Protein AF-A0A840C4T0-F1 (afdb_monomer_lite)

Structure (mmCIF, N/CA/C/O backbone):
data_AF-A0A840C4T0-F1
#
_entry.id   AF-A0A840C4T0-F1
#
loop_
_atom_site.group_PDB
_atom_site.id
_atom_site.type_symbol
_atom_site.label_atom_id
_atom_site.label_alt_id
_atom_site.label_comp_id
_atom_site.label_asym_id
_atom_site.label_entity_id
_atom_site.label_seq_id
_atom_site.pdbx_PDB_ins_code
_atom_site.Cartn_x
_atom_site.Cartn_y
_atom_site.Cartn_z
_atom_site.occupancy
_atom_site.B_iso_or_equiv
_atom_site.auth_seq_id
_atom_site.auth_comp_id
_atom_site.auth_asym_id
_atom_site.auth_atom_id
_atom_site.pdbx_PDB_model_num
ATOM 1 N N . MET A 1 1 ? 10.329 -15.536 -4.849 1.00 50.00 1 MET A N 1
ATOM 2 C CA . MET A 1 1 ? 10.322 -14.136 -5.322 1.00 50.00 1 MET A CA 1
ATOM 3 C C . MET A 1 1 ? 11.086 -14.115 -6.631 1.00 50.00 1 MET A C 1
ATOM 5 O O . MET A 1 1 ? 12.246 -14.493 -6.610 1.00 50.00 1 MET A O 1
ATOM 9 N N . ASP A 1 2 ? 10.455 -13.743 -7.744 1.00 56.12 2 ASP A N 1
ATOM 10 C CA . ASP A 1 2 ? 11.017 -13.781 -9.112 1.00 56.12 2 ASP A CA 1
ATOM 11 C C . ASP A 1 2 ? 12.216 -12.839 -9.371 1.00 56.12 2 ASP A C 1
ATOM 13 O O . ASP A 1 2 ? 12.529 -12.533 -10.515 1.00 56.12 2 ASP A O 1
ATOM 17 N N . GLY A 1 3 ? 12.887 -12.318 -8.337 1.00 58.84 3 GLY A N 1
ATOM 18 C CA . GLY A 1 3 ? 14.054 -11.438 -8.497 1.00 58.84 3 GLY A CA 1
ATOM 19 C C . GLY A 1 3 ? 13.771 -10.087 -9.172 1.00 58.84 3 GLY A C 1
ATOM 20 O O . GLY A 1 3 ? 14.694 -9.295 -9.344 1.00 58.84 3 GLY A O 1
ATOM 21 N N . ALA A 1 4 ? 12.519 -9.795 -9.537 1.00 67.44 4 ALA A N 1
ATOM 22 C CA . ALA A 1 4 ? 12.134 -8.517 -10.117 1.00 67.44 4 ALA A CA 1
ATOM 23 C C . ALA A 1 4 ? 12.271 -7.396 -9.069 1.00 67.44 4 ALA A C 1
ATOM 25 O O . ALA A 1 4 ? 11.804 -7.563 -7.936 1.00 67.44 4 ALA A O 1
ATOM 26 N N . PRO A 1 5 ? 12.885 -6.251 -9.418 1.00 81.25 5 PRO A N 1
ATOM 27 C CA . PRO A 1 5 ? 13.040 -5.142 -8.491 1.00 81.25 5 PRO A CA 1
ATOM 28 C C . PRO A 1 5 ? 11.662 -4.647 -8.045 1.00 81.25 5 PRO A C 1
ATOM 30 O O . PRO A 1 5 ? 10.773 -4.381 -8.858 1.00 81.25 5 PRO A O 1
ATOM 33 N N . GLY A 1 6 ? 11.488 -4.514 -6.736 1.00 85.25 6 GLY A N 1
ATOM 34 C CA . GLY A 1 6 ? 10.236 -4.103 -6.124 1.00 85.25 6 GLY A CA 1
ATOM 35 C C . GLY A 1 6 ? 10.462 -3.544 -4.731 1.00 85.25 6 GLY A C 1
ATOM 36 O O . GLY A 1 6 ? 11.546 -3.660 -4.161 1.00 85.25 6 GLY A O 1
ATOM 37 N N . PHE A 1 7 ? 9.425 -2.916 -4.198 1.00 86.81 7 PHE A N 1
ATOM 38 C CA . PHE A 1 7 ? 9.425 -2.360 -2.854 1.00 86.81 7 PHE A CA 1
ATOM 39 C C . PHE A 1 7 ? 8.466 -3.149 -1.983 1.00 86.81 7 PHE A C 1
ATOM 41 O O . PHE A 1 7 ? 7.382 -3.530 -2.427 1.00 86.81 7 PHE A O 1
ATOM 48 N N . GLU A 1 8 ? 8.862 -3.357 -0.736 1.00 89.38 8 GLU A N 1
ATOM 49 C CA . GLU A 1 8 ? 8.022 -3.996 0.263 1.00 89.38 8 GLU A CA 1
ATOM 50 C C . GLU A 1 8 ? 7.429 -2.944 1.194 1.00 89.38 8 GLU A C 1
ATOM 52 O O . GLU A 1 8 ? 8.131 -2.061 1.690 1.00 89.38 8 GLU A O 1
ATOM 57 N N . VAL A 1 9 ? 6.123 -3.028 1.429 1.00 87.69 9 VAL A N 1
ATOM 58 C CA . VAL A 1 9 ? 5.402 -2.112 2.310 1.00 87.69 9 VAL A CA 1
ATOM 59 C C . VAL A 1 9 ? 4.525 -2.914 3.251 1.00 87.69 9 VAL A C 1
ATOM 61 O O . VAL A 1 9 ? 3.671 -3.688 2.828 1.00 87.69 9 VAL A O 1
ATOM 64 N N . ALA A 1 10 ? 4.716 -2.709 4.548 1.00 88.12 10 ALA A N 1
ATOM 65 C CA . ALA A 1 10 ? 3.833 -3.271 5.553 1.00 88.12 10 ALA A CA 1
ATOM 66 C C . ALA A 1 10 ? 2.689 -2.302 5.834 1.00 88.12 10 ALA A C 1
ATOM 68 O O . ALA A 1 10 ? 2.927 -1.136 6.151 1.00 88.12 10 ALA A O 1
ATOM 69 N N . LEU A 1 11 ? 1.459 -2.796 5.734 1.00 86.31 11 LEU A N 1
ATOM 70 C CA . LEU A 1 11 ? 0.259 -2.019 6.009 1.00 86.31 11 LEU A CA 1
ATOM 71 C C . LEU A 1 11 ? -0.559 -2.675 7.129 1.00 86.31 11 LEU A C 1
ATOM 73 O O . LEU A 1 11 ? -0.662 -3.907 7.175 1.00 86.31 11 LEU A O 1
ATOM 77 N N . PRO A 1 12 ? -1.157 -1.868 8.024 1.00 83.62 12 PRO A N 1
ATOM 78 C CA . PRO A 1 12 ? -2.077 -2.376 9.034 1.00 83.62 12 PRO A CA 1
ATOM 79 C C . PRO A 1 12 ? -3.324 -3.006 8.385 1.00 83.62 12 PRO A C 1
ATOM 81 O O . PRO A 1 12 ? -3.606 -2.724 7.213 1.00 83.62 12 PRO A O 1
ATOM 84 N N . PRO A 1 13 ? -4.113 -3.801 9.136 1.00 81.12 13 PRO A N 1
ATOM 85 C CA . PRO A 1 13 ? -5.406 -4.340 8.697 1.00 81.12 13 PRO A CA 1
ATOM 86 C C . PRO A 1 13 ? -6.485 -3.243 8.571 1.00 81.12 13 PRO A C 1
ATOM 88 O O . PRO A 1 13 ? -7.555 -3.318 9.167 1.00 81.12 13 PRO A O 1
ATOM 91 N N . ASP A 1 14 ? -6.224 -2.180 7.808 1.00 86.12 14 ASP A N 1
ATOM 92 C CA . ASP A 1 14 ? -7.205 -1.147 7.481 1.00 86.12 14 ASP A CA 1
ATOM 93 C C . ASP A 1 14 ? -7.710 -1.340 6.051 1.00 86.12 14 ASP A C 1
ATOM 95 O O . ASP A 1 14 ? -6.937 -1.311 5.090 1.00 86.12 14 ASP A O 1
ATOM 99 N N . SER A 1 15 ? -9.025 -1.501 5.899 1.00 86.81 15 SER A N 1
ATOM 100 C CA . SER A 1 15 ? -9.653 -1.754 4.600 1.00 86.81 15 SER A CA 1
ATOM 101 C C . SER A 1 15 ? -9.384 -0.645 3.579 1.00 86.81 15 SER A C 1
ATOM 103 O O . SER A 1 15 ? -9.344 -0.927 2.385 1.00 86.81 15 SER A O 1
ATOM 105 N N . ARG A 1 16 ? -9.169 0.611 4.005 1.00 89.81 16 ARG A N 1
ATOM 106 C CA . ARG A 1 16 ? -8.848 1.712 3.080 1.00 89.81 16 ARG A CA 1
ATOM 107 C C . ARG A 1 16 ? -7.413 1.601 2.582 1.00 89.81 16 ARG A C 1
ATOM 109 O O . ARG A 1 16 ? -7.181 1.765 1.389 1.00 89.81 16 ARG A O 1
ATOM 116 N N . CYS A 1 17 ? -6.472 1.268 3.469 1.00 88.75 17 CYS A N 1
ATOM 117 C CA . CYS A 1 17 ? -5.084 1.004 3.088 1.00 88.75 17 CYS A CA 1
ATOM 118 C C . CYS A 1 17 ? -4.987 -0.176 2.115 1.00 88.75 17 CYS A C 1
ATOM 120 O O . CYS A 1 17 ? -4.315 -0.065 1.093 1.00 88.75 17 CYS A O 1
ATOM 122 N N . VAL A 1 18 ? -5.703 -1.268 2.403 1.00 88.94 18 VAL A N 1
ATOM 123 C CA . VAL A 1 18 ? -5.749 -2.463 1.546 1.00 88.94 18 VAL A CA 1
ATOM 124 C C . VAL A 1 18 ? -6.315 -2.126 0.165 1.00 88.94 18 VAL A C 1
ATOM 126 O O . VAL A 1 18 ? -5.662 -2.396 -0.835 1.00 88.94 18 VAL A O 1
ATOM 129 N N . ARG A 1 19 ? -7.465 -1.445 0.086 1.00 90.62 19 ARG A N 1
ATOM 130 C CA . ARG A 1 19 ? -8.064 -1.069 -1.208 1.00 90.62 19 ARG A CA 1
ATOM 131 C C . ARG A 1 19 ? -7.172 -0.141 -2.037 1.00 90.62 19 ARG A C 1
ATOM 133 O O . ARG A 1 19 ? -7.170 -0.237 -3.259 1.00 90.62 19 ARG A O 1
ATOM 140 N N . LEU A 1 20 ? -6.423 0.755 -1.391 1.00 91.06 20 LEU A N 1
ATOM 141 C CA . LEU A 1 20 ? -5.501 1.657 -2.084 1.00 91.06 20 LEU A CA 1
ATOM 142 C C . LEU A 1 20 ? -4.343 0.900 -2.730 1.00 91.06 20 LEU A C 1
ATOM 144 O O . LEU A 1 20 ? -4.039 1.143 -3.893 1.00 91.06 20 LEU A O 1
ATOM 148 N N . ILE A 1 21 ? -3.709 -0.023 -2.010 1.00 89.81 21 ILE A N 1
ATOM 149 C CA . ILE A 1 21 ? -2.577 -0.773 -2.563 1.00 89.81 21 ILE A CA 1
ATOM 150 C C . ILE A 1 21 ? -3.022 -1.862 -3.552 1.00 89.81 21 ILE A C 1
ATOM 152 O O . ILE A 1 21 ? -2.308 -2.117 -4.513 1.00 89.81 21 ILE A O 1
ATOM 156 N N . GLU A 1 22 ? -4.231 -2.419 -3.401 1.00 90.81 22 GLU A N 1
ATOM 157 C CA . GLU A 1 22 ? -4.841 -3.327 -4.392 1.00 90.81 22 GLU A CA 1
ATOM 158 C C . GLU A 1 22 ? -5.134 -2.634 -5.729 1.00 90.81 22 GLU A C 1
ATOM 160 O O . GLU A 1 22 ? -5.211 -3.303 -6.756 1.00 90.81 22 GLU A O 1
ATOM 165 N N . SER A 1 23 ? -5.252 -1.300 -5.745 1.00 90.50 23 SER A N 1
ATOM 166 C CA . SER A 1 23 ? -5.392 -0.542 -6.995 1.00 90.50 23 SER A CA 1
ATOM 167 C C . SER A 1 23 ? -4.098 -0.475 -7.817 1.00 90.50 23 SER A C 1
ATOM 169 O O . SER A 1 23 ? -4.150 -0.165 -9.005 1.00 90.50 23 SER A O 1
ATOM 171 N N . VAL A 1 24 ? -2.945 -0.787 -7.212 1.00 89.69 24 VAL A N 1
ATOM 172 C CA . VAL A 1 24 ? -1.653 -0.797 -7.903 1.00 89.69 24 VAL A CA 1
ATOM 173 C C . VAL A 1 24 ? -1.477 -2.137 -8.608 1.00 89.69 24 VAL A C 1
ATOM 175 O O . VAL A 1 24 ? -1.382 -3.192 -7.976 1.00 89.69 24 VAL A O 1
ATOM 178 N N . GLN A 1 25 ? -1.409 -2.105 -9.939 1.00 89.19 25 GLN A N 1
ATOM 179 C CA . GLN A 1 25 ? -1.304 -3.320 -10.743 1.00 89.19 25 GLN A CA 1
ATOM 180 C C . GLN A 1 25 ? -0.058 -4.136 -10.361 1.00 89.19 25 GLN A C 1
ATOM 182 O O . GLN A 1 25 ? 1.052 -3.618 -10.299 1.00 89.19 25 GLN A O 1
ATOM 187 N N . GLY A 1 26 ? -0.231 -5.436 -10.119 1.00 86.88 26 GLY A N 1
ATOM 188 C CA . GLY A 1 26 ? 0.877 -6.323 -9.754 1.00 86.88 26 GLY A CA 1
ATOM 189 C C . GLY A 1 26 ? 1.293 -6.260 -8.282 1.00 86.88 26 GLY A C 1
ATOM 190 O O . GLY A 1 26 ? 2.232 -6.962 -7.907 1.00 86.88 26 GLY A O 1
ATOM 191 N N . ALA A 1 27 ? 0.598 -5.486 -7.440 1.00 89.94 27 ALA A N 1
ATOM 192 C CA . ALA A 1 27 ? 0.782 -5.558 -5.998 1.00 89.94 27 ALA A CA 1
ATOM 193 C C . ALA A 1 27 ? 0.381 -6.947 -5.471 1.00 89.94 27 ALA A C 1
ATOM 195 O O . ALA A 1 27 ? -0.696 -7.462 -5.778 1.00 89.94 27 ALA A O 1
ATOM 196 N N . ARG A 1 28 ? 1.249 -7.570 -4.671 1.00 89.44 28 ARG A N 1
ATOM 197 C CA . ARG A 1 28 ? 1.007 -8.890 -4.064 1.00 89.44 28 ARG A CA 1
ATOM 198 C C . ARG A 1 28 ? 1.081 -8.787 -2.551 1.00 89.44 28 ARG A C 1
ATOM 200 O O . ARG A 1 28 ? 2.034 -8.200 -2.048 1.00 89.44 28 ARG A O 1
ATOM 207 N N . LYS A 1 29 ? 0.122 -9.387 -1.838 1.00 89.88 29 LYS A N 1
ATOM 208 C CA . LYS A 1 29 ? 0.108 -9.430 -0.367 1.00 89.88 29 LYS A CA 1
ATOM 209 C C . LYS A 1 29 ? 0.452 -10.804 0.186 1.00 89.88 29 LYS A C 1
ATOM 211 O O . LYS A 1 29 ? 0.062 -11.817 -0.388 1.00 89.88 29 LYS A O 1
ATOM 216 N N 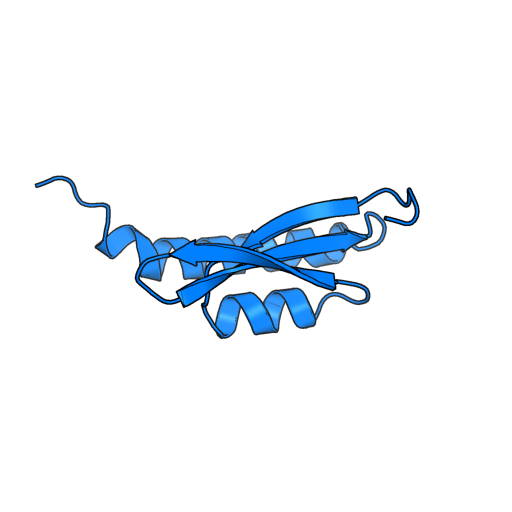. TRP A 1 30 ? 1.103 -10.826 1.340 1.00 87.31 30 TRP A N 1
ATOM 217 C CA . TRP A 1 30 ? 1.255 -12.012 2.181 1.00 87.31 30 TRP A CA 1
ATOM 218 C C . TRP A 1 30 ? 1.176 -11.620 3.660 1.00 87.31 30 TRP A C 1
ATOM 220 O O . TRP A 1 30 ? 1.416 -10.456 4.009 1.00 87.31 30 TRP A O 1
ATOM 230 N N . PRO A 1 31 ? 0.784 -12.548 4.548 1.00 84.12 31 PRO A N 1
ATOM 231 C CA . PRO A 1 31 ? 0.729 -12.248 5.971 1.00 84.12 31 PRO A CA 1
ATOM 232 C C . PRO A 1 31 ? 2.143 -11.955 6.490 1.00 84.12 31 PRO A C 1
ATOM 234 O O . PRO A 1 31 ? 3.062 -12.744 6.277 1.00 84.12 31 PRO A O 1
ATOM 237 N N . ARG A 1 32 ? 2.321 -10.813 7.167 1.00 83.88 32 ARG A N 1
ATOM 238 C CA . ARG A 1 32 ? 3.575 -10.470 7.861 1.00 83.88 32 ARG A CA 1
ATOM 239 C C . ARG A 1 32 ? 3.554 -10.930 9.314 1.00 83.88 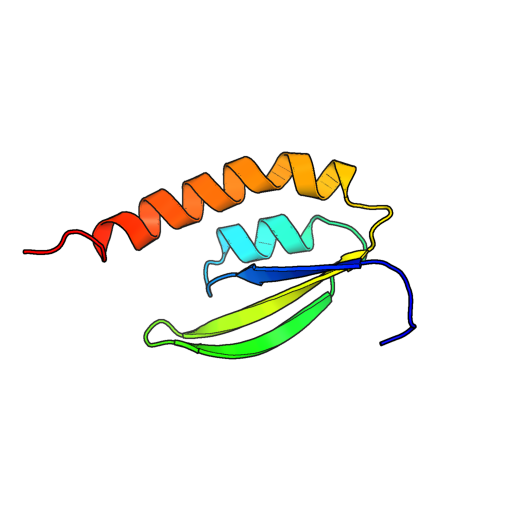32 ARG A C 1
ATOM 241 O O . ARG A 1 32 ? 4.578 -11.340 9.846 1.00 83.88 32 ARG A O 1
ATOM 248 N N . GLY A 1 33 ? 2.401 -10.799 9.962 1.00 79.56 33 GLY A N 1
ATOM 249 C CA . GLY A 1 33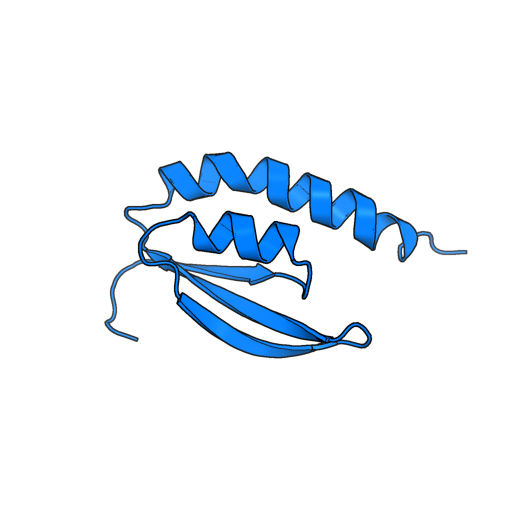 ? 2.225 -11.091 11.379 1.00 79.56 33 GLY A CA 1
ATOM 250 C C . GLY A 1 33 ? 0.868 -10.625 11.890 1.00 79.56 33 GLY A C 1
ATOM 251 O O . GLY A 1 33 ? 0.092 -10.009 11.158 1.00 79.56 33 GLY A O 1
ATOM 252 N N . LEU A 1 34 ? 0.588 -10.924 13.153 1.00 76.12 34 LEU A N 1
ATOM 253 C CA . LEU A 1 34 ? -0.647 -10.552 13.833 1.00 76.12 34 LEU A CA 1
ATOM 254 C C . LEU A 1 34 ? 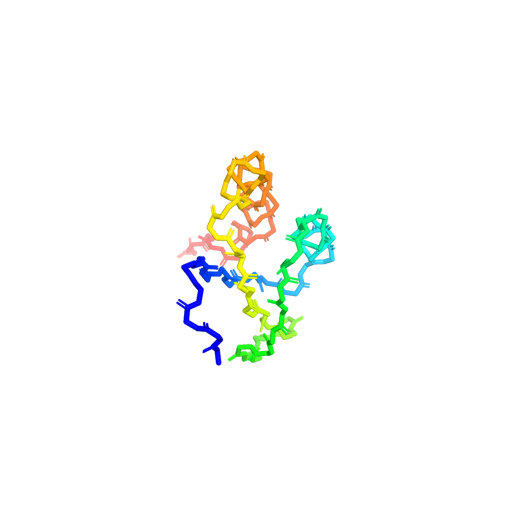-0.365 -9.400 14.808 1.00 76.12 34 LEU A C 1
ATOM 256 O O . LEU A 1 34 ? 0.548 -9.487 15.624 1.00 76.12 34 LEU A O 1
ATOM 260 N N . VAL A 1 35 ? -1.145 -8.326 14.723 1.00 71.75 35 VAL A N 1
ATOM 261 C CA . VAL A 1 35 ? -1.237 -7.270 15.742 1.00 71.75 35 VAL A CA 1
ATOM 262 C C . VAL A 1 35 ? -2.566 -7.399 16.485 1.00 71.75 35 VAL A C 1
ATOM 264 O O . VAL A 1 35 ? -3.459 -8.120 16.043 1.00 71.75 35 VAL A O 1
ATOM 267 N N . ARG A 1 36 ? -2.724 -6.689 17.610 1.00 69.25 36 ARG A N 1
ATOM 268 C CA . ARG A 1 36 ? -3.957 -6.709 18.426 1.00 69.25 36 ARG A CA 1
ATOM 269 C C . ARG A 1 36 ? -5.240 -6.477 17.617 1.00 69.25 36 ARG A C 1
ATOM 271 O O . ARG A 1 36 ? -6.257 -7.083 17.921 1.00 69.25 36 ARG A O 1
ATOM 278 N N . GLU A 1 37 ? -5.178 -5.637 16.587 1.00 70.25 37 GLU A N 1
ATOM 279 C CA . GLU A 1 37 ? -6.312 -5.306 15.713 1.00 70.25 37 GLU A CA 1
ATOM 280 C C . GLU A 1 37 ? -6.475 -6.238 14.490 1.00 70.25 37 GLU A C 1
ATOM 282 O O . GLU A 1 37 ? -7.390 -6.037 13.693 1.00 70.25 37 GLU A O 1
ATOM 287 N N . GLY A 1 38 ? -5.609 -7.241 14.292 1.00 73.62 38 GLY A N 1
ATOM 288 C CA . GLY A 1 38 ? -5.700 -8.191 13.174 1.00 73.62 38 GLY A CA 1
ATOM 289 C C . GLY A 1 38 ? -4.380 -8.438 12.439 1.00 73.62 38 GLY A C 1
ATOM 290 O O . GLY A 1 38 ? -3.298 -8.209 12.965 1.00 73.62 38 GLY A O 1
ATOM 291 N N . HIS A 1 39 ? -4.444 -8.940 11.204 1.00 78.38 39 HIS A N 1
ATOM 292 C CA . HIS A 1 39 ? -3.246 -9.290 10.431 1.00 78.38 39 HIS A CA 1
ATOM 293 C C . HIS A 1 39 ? -2.597 -8.065 9.775 1.00 78.38 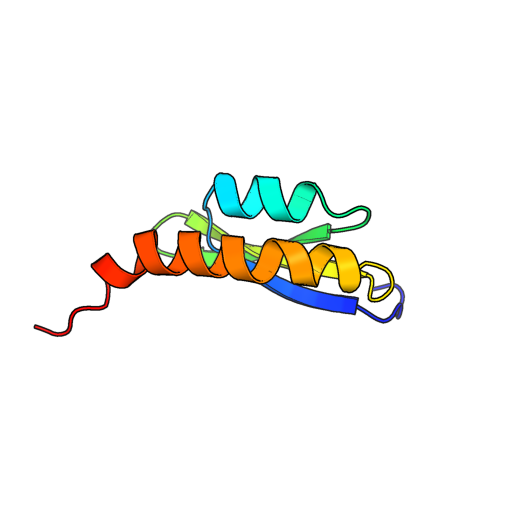39 HIS A C 1
ATOM 295 O O . HIS A 1 39 ? -3.224 -7.366 8.982 1.00 78.38 39 HIS A O 1
ATOM 301 N N . VAL A 1 40 ? -1.309 -7.847 10.039 1.00 84.62 40 VAL A N 1
ATOM 302 C CA . VAL A 1 40 ? -0.479 -6.941 9.238 1.00 84.62 40 VAL A CA 1
ATOM 303 C C . VAL A 1 40 ? -0.128 -7.648 7.939 1.00 84.62 40 VAL A C 1
ATOM 305 O O . VAL A 1 40 ? 0.421 -8.755 7.937 1.00 84.62 40 VAL A O 1
ATOM 308 N N . TRP A 1 41 ? -0.414 -6.981 6.829 1.00 87.62 41 TRP A N 1
ATOM 309 C CA . TRP A 1 41 ? -0.109 -7.483 5.497 1.00 87.62 41 TRP A CA 1
ATOM 310 C C . TRP A 1 41 ? 1.192 -6.861 5.010 1.00 87.62 41 TRP A C 1
ATOM 312 O O . TRP A 1 41 ? 1.367 -5.642 5.070 1.00 87.62 41 TRP A O 1
ATOM 322 N N . MET A 1 42 ? 2.104 -7.698 4.525 1.00 91.00 42 MET A N 1
ATOM 323 C CA . MET A 1 42 ? 3.227 -7.236 3.724 1.00 91.00 42 MET A CA 1
ATOM 324 C C . MET A 1 42 ? 2.798 -7.203 2.264 1.00 91.00 42 MET A C 1
ATOM 326 O O . MET A 1 42 ? 2.145 -8.134 1.793 1.00 91.00 42 MET A O 1
ATOM 330 N N . TRP A 1 43 ? 3.178 -6.144 1.564 1.00 90.81 43 TRP A N 1
ATOM 331 C CA . TRP A 1 43 ? 2.882 -5.940 0.157 1.00 90.81 43 TRP A CA 1
ATOM 332 C C . TRP A 1 43 ? 4.166 -5.790 -0.640 1.00 90.81 43 TRP A C 1
ATOM 334 O O . TRP A 1 43 ? 4.974 -4.930 -0.311 1.00 90.81 43 TRP A O 1
ATOM 344 N N . SER A 1 44 ? 4.327 -6.566 -1.709 1.00 90.81 44 SER A N 1
ATOM 345 C CA . SER A 1 44 ? 5.320 -6.296 -2.751 1.00 90.81 44 SER A CA 1
ATOM 346 C C . SER A 1 44 ? 4.672 -5.465 -3.843 1.00 90.81 44 SER A C 1
ATOM 348 O O . SER A 1 44 ? 3.614 -5.840 -4.353 1.00 90.81 44 SER A O 1
ATOM 350 N N . VAL A 1 45 ? 5.319 -4.365 -4.216 1.00 90.75 45 VAL A N 1
ATOM 351 C CA . VAL A 1 45 ? 4.941 -3.526 -5.352 1.00 90.75 45 VAL A CA 1
ATOM 352 C C . VAL A 1 45 ? 6.082 -3.542 -6.373 1.00 90.75 45 VAL A C 1
ATOM 354 O O . VAL A 1 45 ? 7.210 -3.192 -6.011 1.00 90.75 45 VAL A O 1
ATOM 357 N N . PRO A 1 46 ? 5.823 -3.905 -7.643 1.00 91.50 46 PRO A N 1
ATOM 358 C CA . PRO A 1 46 ? 6.829 -3.853 -8.701 1.00 91.50 46 PRO A CA 1
ATOM 359 C C . PRO A 1 46 ? 7.426 -2.448 -8.858 1.00 91.50 46 PRO A C 1
ATOM 361 O O . PRO A 1 46 ? 6.697 -1.453 -8.827 1.00 91.50 46 PRO A O 1
ATOM 364 N N . ALA A 1 47 ? 8.741 -2.339 -9.071 1.00 89.69 47 ALA A N 1
ATOM 365 C CA . ALA A 1 47 ? 9.414 -1.041 -9.179 1.00 89.69 47 ALA A CA 1
ATOM 366 C C . ALA A 1 47 ? 8.896 -0.189 -10.352 1.00 89.69 47 ALA A C 1
ATOM 368 O O . ALA A 1 47 ? 8.842 1.037 -10.247 1.00 89.69 47 ALA A O 1
ATOM 369 N N . GLU A 1 48 ? 8.431 -0.822 -11.434 1.00 90.44 48 GLU A N 1
ATOM 370 C CA . GLU A 1 48 ? 7.764 -0.155 -12.565 1.00 90.44 48 GLU A CA 1
ATOM 371 C C . GLU A 1 48 ? 6.527 0.662 -12.131 1.00 90.44 48 GLU A C 1
ATOM 373 O O . GLU A 1 48 ? 6.216 1.695 -12.725 1.00 90.44 48 GLU A O 1
ATOM 378 N N . ARG A 1 49 ? 5.863 0.259 -11.037 1.00 90.88 49 ARG A N 1
ATOM 379 C CA . ARG A 1 49 ? 4.672 0.918 -10.480 1.00 90.88 49 ARG A CA 1
ATOM 380 C C . ARG A 1 49 ? 4.983 1.927 -9.388 1.00 90.88 49 ARG A C 1
ATOM 382 O O . ARG A 1 49 ? 4.073 2.487 -8.778 1.00 90.88 49 ARG A O 1
ATOM 389 N N . TRP A 1 50 ? 6.256 2.255 -9.174 1.00 87.06 50 TRP A N 1
ATOM 390 C CA . TRP A 1 50 ? 6.661 3.227 -8.161 1.00 87.06 50 TRP A CA 1
ATOM 391 C C . TRP A 1 50 ? 6.003 4.604 -8.333 1.00 87.06 50 TRP A C 1
ATOM 393 O O . TRP A 1 50 ? 5.683 5.268 -7.347 1.00 87.06 50 TRP A O 1
ATOM 403 N N . ARG A 1 51 ? 5.745 5.044 -9.574 1.00 89.62 51 ARG A N 1
ATOM 404 C CA . ARG A 1 51 ? 5.039 6.314 -9.830 1.00 89.62 51 ARG A CA 1
ATOM 405 C C . ARG A 1 51 ? 3.598 6.298 -9.323 1.00 89.62 51 ARG A C 1
ATOM 407 O O . ARG A 1 51 ? 3.142 7.311 -8.801 1.00 89.62 51 ARG A O 1
ATOM 414 N N . GLU A 1 52 ? 2.894 5.181 -9.472 1.00 90.88 52 GLU A N 1
ATOM 415 C CA . GLU A 1 52 ? 1.540 4.997 -8.936 1.00 90.88 52 GLU A CA 1
ATOM 416 C C . GLU A 1 52 ? 1.594 4.925 -7.408 1.00 90.88 52 GLU A C 1
ATOM 418 O O . GLU A 1 52 ? 0.871 5.652 -6.725 1.00 90.88 52 GLU A O 1
ATOM 423 N N . MET A 1 53 ? 2.557 4.165 -6.877 1.00 89.50 53 MET A N 1
ATOM 424 C CA . MET A 1 53 ? 2.791 4.049 -5.440 1.00 89.50 53 MET A CA 1
ATOM 425 C C . MET A 1 53 ? 3.041 5.416 -4.785 1.00 89.50 53 MET A C 1
ATOM 427 O O . MET A 1 53 ? 2.417 5.756 -3.781 1.00 89.50 53 MET A O 1
ATOM 431 N N . ARG A 1 54 ? 3.883 6.265 -5.389 1.00 90.38 54 ARG A N 1
ATOM 432 C CA . ARG A 1 54 ? 4.161 7.625 -4.894 1.00 90.38 54 ARG A CA 1
ATOM 433 C C . ARG A 1 54 ? 2.918 8.501 -4.764 1.00 90.38 54 ARG A C 1
ATOM 435 O O . ARG A 1 54 ? 2.893 9.349 -3.877 1.00 90.38 54 ARG A O 1
ATOM 442 N N . LYS A 1 55 ? 1.900 8.308 -5.608 1.00 91.31 55 LYS A N 1
ATOM 443 C CA . LYS A 1 55 ? 0.642 9.066 -5.522 1.00 91.31 55 LYS A CA 1
ATOM 444 C C . LYS A 1 55 ? -0.202 8.632 -4.325 1.00 91.31 55 LYS A C 1
ATOM 446 O O . LYS A 1 55 ? -0.848 9.475 -3.711 1.00 91.31 55 LYS A O 1
ATOM 451 N N . ILE A 1 56 ? -0.176 7.345 -3.972 1.00 91.00 56 ILE A N 1
ATOM 452 C CA . ILE A 1 56 ? -0.983 6.807 -2.867 1.00 91.00 56 ILE A CA 1
ATOM 453 C C . ILE A 1 56 ? -0.284 6.880 -1.504 1.00 91.00 56 ILE A C 1
ATOM 455 O O . ILE A 1 56 ? -0.966 6.950 -0.486 1.00 91.00 56 ILE A O 1
ATOM 459 N N . LEU A 1 57 ? 1.053 6.931 -1.457 1.00 89.00 57 LEU A N 1
ATOM 460 C CA . LEU A 1 57 ? 1.835 7.083 -0.220 1.00 89.00 57 LEU A CA 1
ATOM 461 C C . LEU A 1 57 ? 1.353 8.209 0.721 1.00 89.00 57 LEU A C 1
ATOM 463 O O . LEU A 1 57 ? 1.192 7.931 1.912 1.00 89.00 57 LEU A O 1
ATOM 467 N N . PRO A 1 58 ? 1.095 9.453 0.264 1.00 90.75 58 PRO A N 1
ATOM 468 C CA . PRO A 1 58 ? 0.588 10.500 1.155 1.00 90.75 58 PRO A CA 1
ATOM 469 C C . PRO A 1 58 ? -0.805 10.177 1.717 1.00 90.75 58 PRO A C 1
ATOM 471 O O . PRO A 1 58 ? -1.083 10.492 2.873 1.00 90.75 58 PRO A O 1
ATOM 474 N N . ILE A 1 59 ? -1.657 9.497 0.943 1.00 90.69 59 ILE A N 1
ATOM 475 C CA . ILE A 1 59 ? -3.002 9.085 1.371 1.00 90.69 59 ILE A CA 1
ATOM 476 C C . ILE A 1 59 ? -2.899 7.975 2.425 1.00 90.69 59 ILE A C 1
ATOM 478 O O . ILE A 1 59 ? -3.535 8.061 3.475 1.00 90.69 59 ILE A O 1
ATOM 482 N N . LEU A 1 60 ? -2.047 6.971 2.183 1.00 88.56 60 LEU A N 1
ATOM 483 C CA . LEU A 1 60 ? -1.745 5.907 3.144 1.00 88.56 60 LEU A CA 1
ATOM 484 C C . LEU A 1 60 ? -1.223 6.489 4.459 1.00 88.56 60 LEU A C 1
ATOM 486 O O . LEU A 1 60 ? -1.723 6.138 5.526 1.00 88.56 60 LEU A O 1
ATOM 490 N N . LYS A 1 61 ? -0.271 7.429 4.384 1.00 87.50 61 LYS A N 1
ATOM 491 C CA . LYS A 1 61 ? 0.244 8.135 5.560 1.00 87.50 61 LYS A CA 1
ATOM 492 C C . LYS A 1 61 ? -0.880 8.852 6.307 1.00 87.50 61 LYS A C 1
ATOM 494 O O . LYS A 1 61 ? -0.969 8.697 7.515 1.00 87.50 61 LYS A O 1
ATOM 499 N N . GLY A 1 62 ? -1.763 9.571 5.611 1.00 88.06 62 GLY A N 1
ATOM 500 C CA . GLY A 1 62 ? -2.908 10.245 6.230 1.00 88.06 62 GLY A CA 1
ATOM 501 C C . GLY A 1 62 ? -3.842 9.284 6.971 1.00 88.06 62 GLY A C 1
ATOM 502 O O . GLY A 1 62 ? -4.200 9.541 8.117 1.00 88.06 62 GLY A O 1
ATOM 503 N N . ILE 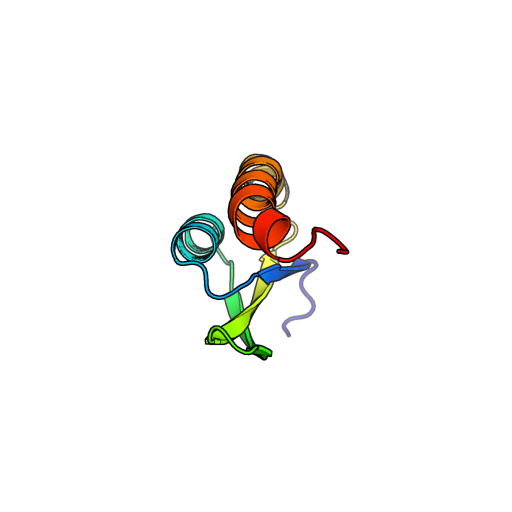A 1 63 ? -4.183 8.144 6.362 1.00 86.62 63 ILE A N 1
ATOM 504 C CA . ILE A 1 63 ? -5.027 7.115 6.992 1.00 86.62 63 ILE A CA 1
ATOM 505 C C . ILE A 1 63 ? -4.355 6.551 8.247 1.00 86.62 63 ILE A C 1
ATOM 507 O O . ILE A 1 63 ? -4.991 6.465 9.299 1.00 86.62 63 ILE A O 1
ATOM 511 N N . ILE A 1 64 ? -3.073 6.186 8.139 1.00 83.38 64 ILE A N 1
ATOM 512 C CA . ILE A 1 64 ? -2.302 5.612 9.245 1.00 83.38 64 ILE A CA 1
ATOM 513 C C . ILE A 1 64 ? -2.158 6.640 10.366 1.00 83.38 64 ILE A C 1
ATOM 515 O O . ILE A 1 64 ? -2.451 6.321 11.509 1.00 83.38 64 ILE A O 1
ATOM 519 N N . THR A 1 65 ? -1.783 7.883 10.063 1.00 83.31 65 THR A N 1
ATOM 520 C CA . THR A 1 65 ? -1.663 8.942 11.069 1.00 83.31 65 THR A CA 1
ATOM 521 C C . THR A 1 65 ? -3.000 9.206 11.755 1.00 83.31 65 THR A C 1
ATOM 523 O O . THR A 1 65 ? -3.039 9.224 12.972 1.00 83.31 65 THR A O 1
ATOM 526 N N . VAL A 1 66 ? -4.119 9.334 11.038 1.00 78.25 66 VAL A N 1
ATOM 527 C CA . VAL A 1 66 ? -5.425 9.588 11.682 1.00 78.25 66 VAL A CA 1
ATOM 528 C C . VAL A 1 66 ? -5.854 8.438 12.598 1.00 78.25 66 VAL A C 1
ATOM 530 O O . VAL A 1 66 ? -6.432 8.680 13.658 1.00 78.25 66 VAL A O 1
ATOM 533 N N . LYS A 1 67 ? -5.590 7.191 12.197 1.00 72.31 67 LYS A N 1
ATOM 534 C CA . LYS A 1 67 ? -6.001 6.007 12.958 1.00 72.31 67 LYS A CA 1
ATOM 535 C C . LYS A 1 67 ? -5.072 5.726 14.143 1.00 72.31 67 LYS A C 1
ATOM 537 O O . LYS A 1 67 ? -5.556 5.547 15.253 1.00 72.31 67 LYS A O 1
ATOM 542 N N . TYR A 1 68 ? -3.761 5.760 13.917 1.00 66.38 68 TYR A N 1
ATOM 543 C CA . TYR A 1 68 ? -2.739 5.356 14.886 1.00 66.38 68 TYR A CA 1
ATOM 544 C C . TYR A 1 68 ? -2.149 6.516 15.700 1.00 66.38 68 TYR A C 1
ATOM 546 O O . TYR A 1 68 ? -1.565 6.271 16.749 1.00 66.38 68 TYR A O 1
ATOM 554 N N . ALA A 1 69 ? -2.340 7.787 15.315 1.00 59.94 69 ALA A N 1
ATOM 555 C CA . ALA A 1 69 ? -1.987 8.909 16.199 1.00 59.94 69 ALA A CA 1
ATOM 556 C C . ALA A 1 69 ? -2.852 8.945 17.469 1.00 59.94 69 ALA A C 1
ATOM 558 O O . ALA A 1 69 ? -2.442 9.537 18.461 1.00 59.94 69 ALA A O 1
ATOM 559 N N . LYS A 1 70 ? -4.019 8.283 17.471 1.00 52.31 70 LYS A N 1
ATOM 560 C CA . LYS A 1 70 ? -4.840 8.119 18.680 1.00 52.31 70 LYS A CA 1
ATOM 561 C C . LYS A 1 70 ? -4.277 7.101 19.679 1.00 52.31 70 LYS A C 1
ATOM 563 O O . LYS A 1 70 ? -4.683 7.139 20.832 1.00 52.31 70 LYS A O 1
ATOM 568 N N . GLU A 1 71 ? -3.345 6.240 19.272 1.00 52.22 71 GLU A N 1
ATOM 569 C CA . GLU A 1 71 ? -2.696 5.260 20.161 1.00 52.22 71 GLU A CA 1
ATOM 570 C C . GLU A 1 71 ? -1.304 5.709 20.642 1.00 52.22 71 GLU A C 1
ATOM 572 O O . GLU A 1 71 ? -0.688 5.038 21.463 1.00 52.22 71 GLU A O 1
ATOM 577 N N . GLY A 1 72 ? -0.804 6.846 20.143 1.00 43.44 72 GLY A N 1
ATOM 578 C CA . GLY A 1 72 ? 0.559 7.331 20.374 1.00 43.44 72 GLY A CA 1
ATOM 579 C C . GLY A 1 72 ? 0.671 8.635 21.164 1.00 43.44 72 GLY A C 1
ATOM 580 O O . GLY A 1 72 ? 1.703 9.291 21.057 1.00 43.44 72 GLY A O 1
ATOM 581 N N . ALA A 1 73 ? -0.353 9.043 21.919 1.00 35.59 73 ALA A N 1
ATOM 582 C CA . ALA A 1 73 ? -0.161 10.059 22.951 1.00 35.59 73 ALA A CA 1
ATOM 583 C C . ALA A 1 73 ? 0.452 9.368 24.184 1.00 35.59 73 ALA A C 1
ATOM 585 O O . ALA A 1 73 ? -0.264 8.605 24.838 1.00 35.59 73 ALA A O 1
ATOM 586 N N . PRO A 1 74 ? 1.749 9.557 24.500 1.00 38.56 74 PRO A N 1
ATOM 587 C CA . PRO A 1 74 ? 2.233 9.207 25.827 1.00 38.56 74 PRO A CA 1
ATOM 588 C C . PRO A 1 74 ? 1.452 10.050 26.843 1.00 38.56 74 PRO A C 1
ATOM 590 O O . PRO A 1 74 ? 1.360 11.271 26.693 1.00 38.56 74 PRO A O 1
ATOM 593 N N . ALA A 1 75 ? 0.835 9.371 27.810 1.00 40.62 75 ALA A N 1
ATOM 594 C CA . ALA A 1 75 ? 0.352 9.988 29.040 1.00 40.62 75 ALA A CA 1
ATOM 595 C C . ALA A 1 75 ? 1.533 10.478 29.888 1.00 40.62 75 ALA A C 1
ATOM 597 O O . ALA A 1 75 ? 2.620 9.858 29.786 1.00 40.62 75 ALA A O 1
#

Organism: NCBI:txid1348468

Secondary structure (DSSP, 8-state):
-----EEEEEE-S-HHHHHHHHTSTT-EEEEEEEETTEEEEEEEEEGGGHHHHHHHHHHHHHHHHHHHTTS----

Sequence (75 aa):
MDGAPGFEVALPPDSRCVRLIESVQGARKWPRGLVREGHVWMWSVPAERWREMRKILPILKGIITVKYAKEGAPA

Radius of gyration: 13.24 Å; chains: 1; bounding box: 24×25×42 Å

pLDDT: mean 80.8, std 14.26, range [35.59, 91.5]

Foldseek 3Di:
DPPADWDKDKADPDPVLVVLQVVQPPKDWDFPDADPVGTTIIITHGPVSVVSVVVCVVVSVVVCCVVCVVVPDDD